Protein AF-M7NJM0-F1 (afdb_monomer_lite)

Foldseek 3Di:
DDDDDDDDDPDPDDDPAFDKDFDWAAPPADAWKFWAFAPDDAQDWDAFQDFGTWMDGPVDIDTDTDRHTATWHDADDGPDTDGGGATGTIGHYNPDDCVVVVVPGPDDPDDDPPDDAFDKDKDQDDDADPQKDFQQFDKDFCVVQVVNCVVCPQVSHDDPRIHTHHRDDDPDPSITMMGGRD

Organism: NCBI:txid1279009

Secondary structure (DSSP, 8-state):
----------PPP---TT--EEEE--TTS-S-EEEEEESS-TT-EE-TT-EEEEEEESS-EEEEE-SS-EEEEEEPPBT--B-TT-EEEEEE-TT---HHHHHT-TT-S-------TT-EEEES-SSPPTTEEESB--EEETTT-HHHHHHHTTTT-B-SSEEEPPBPPPSSTT-EEEEE--

Structure (mmCIF, N/CA/C/O backbone):
data_AF-M7NJM0-F1
#
_entry.id   AF-M7NJM0-F1
#
loop_
_atom_site.group_PDB
_atom_site.id
_atom_site.type_symbol
_atom_site.label_atom_id
_atom_site.label_alt_id
_atom_site.label_comp_id
_atom_site.label_asym_id
_atom_site.label_entity_id
_atom_site.label_seq_id
_atom_site.pdbx_PDB_ins_code
_atom_site.Cartn_x
_atom_site.Cartn_y
_atom_site.Cartn_z
_atom_site.occupancy
_atom_site.B_iso_or_equiv
_atom_site.auth_seq_id
_atom_site.auth_comp_id
_atom_site.auth_asym_id
_atom_site.auth_atom_id
_atom_site.pdbx_PDB_model_num
ATOM 1 N N . MET A 1 1 ? -24.926 35.548 59.792 1.00 39.28 1 MET A N 1
ATOM 2 C CA . MET A 1 1 ? -24.011 34.441 59.447 1.00 39.28 1 MET A CA 1
ATOM 3 C C . MET A 1 1 ? -23.504 34.687 58.038 1.00 39.28 1 MET A C 1
ATOM 5 O O . MET A 1 1 ? -24.286 35.121 57.204 1.00 39.28 1 MET A O 1
ATOM 9 N N . LEU A 1 2 ? -22.198 34.532 57.837 1.00 34.41 2 LEU A N 1
ATOM 10 C CA . LEU A 1 2 ? -21.458 34.860 56.618 1.00 34.41 2 LEU A CA 1
ATOM 11 C C . LEU A 1 2 ? -22.013 34.150 55.376 1.00 34.41 2 LEU A C 1
ATOM 13 O O . LEU A 1 2 ? -22.228 32.941 55.395 1.00 34.41 2 LEU A O 1
ATOM 17 N N . GLY A 1 3 ? -22.204 34.917 54.302 1.00 31.92 3 GLY A N 1
ATOM 18 C CA . GLY A 1 3 ? -22.410 34.389 52.960 1.00 31.92 3 GLY A CA 1
ATOM 19 C C . GLY A 1 3 ? -21.105 33.845 52.381 1.00 31.92 3 GLY A C 1
ATOM 20 O O . GLY A 1 3 ? -20.023 34.367 52.652 1.00 31.92 3 GLY A O 1
ATOM 21 N N . SER A 1 4 ? -21.204 32.796 51.571 1.00 35.8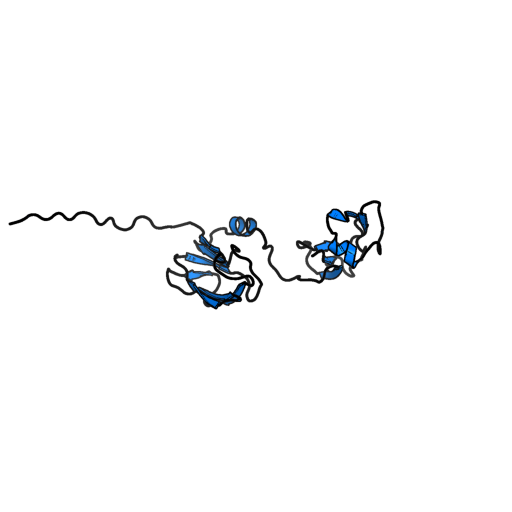1 4 SER A N 1
ATOM 22 C CA . SER A 1 4 ? -20.116 32.340 50.707 1.00 35.81 4 SER A CA 1
ATOM 23 C C . SER A 1 4 ? -20.689 31.788 49.406 1.00 35.81 4 SER A C 1
ATOM 2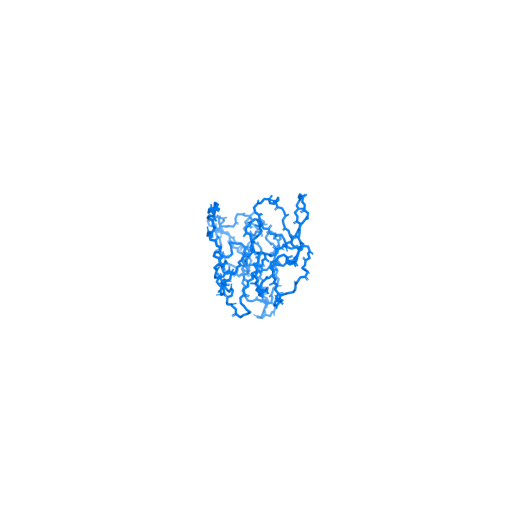5 O O . SER A 1 4 ? -21.404 30.791 49.377 1.00 35.81 4 SER A O 1
ATOM 27 N N . LEU A 1 5 ? -20.383 32.546 48.356 1.00 38.69 5 LEU A N 1
ATOM 28 C CA . LEU A 1 5 ? -20.375 32.236 46.932 1.00 38.69 5 LEU A CA 1
ATOM 29 C C . LEU A 1 5 ? -20.045 30.772 46.607 1.00 38.69 5 LEU A C 1
ATOM 31 O O . LEU A 1 5 ? -18.939 30.335 46.894 1.00 38.69 5 LEU A O 1
ATOM 35 N N . PHE A 1 6 ? -20.937 30.087 45.889 1.00 27.62 6 PHE A N 1
ATOM 36 C CA . PHE A 1 6 ? -20.561 29.063 44.908 1.00 27.62 6 PHE A CA 1
ATOM 37 C C . PHE A 1 6 ? -21.589 29.030 43.763 1.00 27.62 6 PHE A C 1
ATOM 39 O O . PHE A 1 6 ? -22.724 28.585 43.889 1.00 27.62 6 PHE A O 1
ATOM 46 N N . SER A 1 7 ? -21.164 29.531 42.613 1.00 36.12 7 SER A N 1
ATOM 47 C CA . SER A 1 7 ? -21.459 28.993 41.280 1.00 36.12 7 SER A CA 1
ATOM 48 C C . SER A 1 7 ? -20.094 28.921 40.581 1.00 36.12 7 SER A C 1
ATOM 50 O O . SER A 1 7 ? -19.226 29.702 40.979 1.00 36.12 7 SER A O 1
ATOM 52 N N . PRO A 1 8 ? -19.841 28.094 39.548 1.00 38.41 8 PRO A N 1
ATOM 53 C CA . PRO A 1 8 ? -20.740 27.217 38.792 1.00 38.41 8 PRO A CA 1
ATOM 54 C C . PRO A 1 8 ? -20.160 25.797 38.567 1.00 38.41 8 PRO A C 1
ATOM 56 O O . PRO A 1 8 ? -18.981 25.536 38.772 1.00 38.41 8 PRO A O 1
ATOM 59 N N . GLY A 1 9 ? -20.974 24.877 38.056 1.00 28.91 9 GLY A N 1
ATOM 60 C CA . GLY A 1 9 ? -20.499 23.590 37.547 1.00 28.91 9 GLY A CA 1
ATOM 61 C C . GLY A 1 9 ? -21.357 23.158 36.377 1.00 28.91 9 GLY A C 1
ATOM 62 O O . GLY A 1 9 ? -22.240 22.323 36.530 1.00 28.91 9 GLY A O 1
ATOM 63 N N . GLN A 1 10 ? -21.143 23.811 35.232 1.00 32.50 10 GLN A N 1
ATOM 64 C CA . GLN A 1 10 ? -21.672 23.379 33.943 1.00 32.50 10 GLN A CA 1
ATOM 65 C C . GLN A 1 10 ? -21.432 21.878 33.800 1.00 32.50 10 GLN A C 1
ATOM 67 O O . GLN A 1 10 ? -20.291 21.424 33.865 1.00 32.50 10 GLN A O 1
ATOM 72 N N . SER A 1 11 ? -22.511 21.128 33.594 1.00 32.97 11 SER A N 1
ATOM 73 C CA . SER A 1 11 ? -22.437 19.774 33.065 1.00 32.97 11 SER A CA 1
ATOM 74 C C . SER A 1 11 ? -21.496 19.793 31.853 1.00 32.97 11 SER A C 1
ATOM 76 O O . SER A 1 11 ? -21.660 20.678 31.000 1.00 32.97 11 SER A O 1
ATOM 78 N N . PRO A 1 12 ? -20.490 18.904 31.774 1.00 36.25 12 PRO A N 1
ATOM 79 C CA . PRO A 1 12 ? -19.600 18.874 30.627 1.00 36.25 12 PRO A CA 1
ATOM 80 C C . PRO A 1 12 ? -20.428 18.739 29.347 1.00 36.25 12 PRO A C 1
ATOM 82 O O . PRO A 1 12 ? -21.297 17.879 29.201 1.00 36.25 12 PRO A O 1
ATOM 85 N N . LYS A 1 13 ? -20.200 19.721 28.478 1.00 29.22 13 LYS A N 1
ATOM 86 C CA . LYS A 1 13 ? -20.882 19.974 27.218 1.00 29.22 13 LYS A CA 1
ATOM 87 C C . LYS A 1 13 ? -20.597 18.855 26.213 1.00 29.22 13 LYS A C 1
ATOM 89 O O . LYS A 1 13 ? -19.455 18.442 26.081 1.00 29.22 13 LYS A O 1
ATOM 94 N N . LYS A 1 14 ? -21.643 18.521 25.445 1.00 32.69 14 LYS 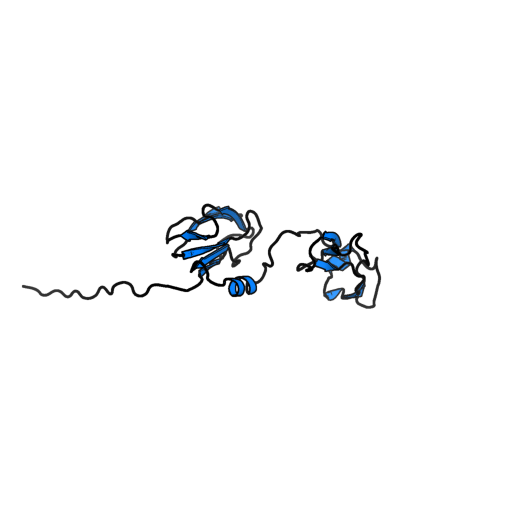A N 1
ATOM 95 C CA . LYS A 1 14 ? -21.656 17.910 24.101 1.00 32.69 14 LYS A CA 1
ATOM 96 C C . LYS A 1 14 ? -20.881 16.596 23.918 1.00 32.69 14 LYS A C 1
ATOM 98 O O . LYS A 1 14 ? -19.683 16.588 23.675 1.00 32.69 14 LYS A O 1
ATOM 103 N N . GLN A 1 15 ? -21.662 15.515 23.880 1.00 36.50 15 GLN A N 1
ATOM 104 C C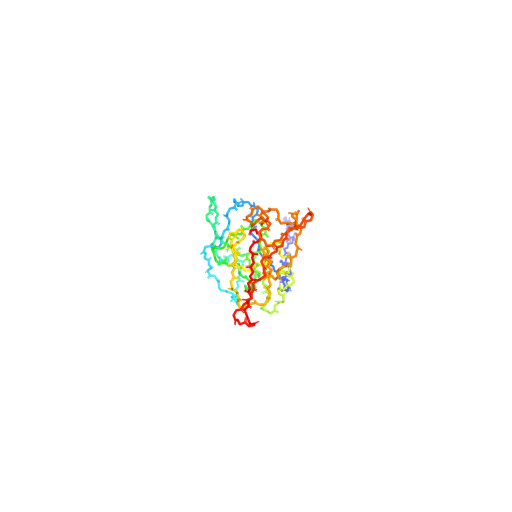A . GLN A 1 15 ? -21.519 14.387 22.951 1.00 36.50 15 GLN A CA 1
ATOM 105 C C . GLN A 1 15 ? -20.733 14.772 21.681 1.00 36.50 15 GLN A C 1
ATOM 107 O O . GLN A 1 15 ? -21.221 15.558 20.865 1.00 36.50 15 GLN A O 1
ATOM 112 N N . SER A 1 16 ? -19.545 14.196 21.492 1.00 38.38 16 SER A N 1
ATOM 113 C CA . SER A 1 16 ? -18.888 14.081 20.184 1.00 38.38 16 SER A CA 1
ATOM 114 C C . SER A 1 16 ? -19.557 12.951 19.391 1.00 38.38 16 SER A C 1
ATOM 116 O O . SER A 1 16 ? -18.959 11.941 19.041 1.00 38.38 16 SER A O 1
ATOM 118 N N . GLU A 1 17 ? -20.860 13.078 19.156 1.00 44.16 17 GLU A N 1
ATOM 119 C CA . GLU A 1 17 ? -21.615 12.113 18.363 1.00 44.16 17 GLU A CA 1
ATOM 120 C C . GLU A 1 17 ? -21.367 12.431 16.881 1.00 44.16 17 GLU A C 1
ATOM 122 O O . GLU A 1 17 ? -21.899 13.404 16.348 1.00 44.16 17 GLU A O 1
ATOM 127 N N . GLY A 1 18 ? -20.502 11.649 16.226 1.00 57.22 18 GLY A N 1
ATOM 128 C CA . GLY A 1 18 ? -20.413 11.616 14.759 1.00 57.22 18 GLY A CA 1
ATOM 129 C C . GLY A 1 18 ? -19.075 11.980 14.116 1.00 57.22 18 GLY A C 1
ATOM 130 O O . GLY A 1 18 ? -19.025 12.056 12.892 1.00 57.22 18 GLY A O 1
ATOM 131 N N . VAL A 1 19 ? -18.001 12.201 14.876 1.00 80.19 19 VAL A N 1
ATOM 132 C CA . VAL A 1 19 ? -16.686 12.519 14.291 1.00 80.19 19 VAL A CA 1
ATOM 133 C C . VAL A 1 19 ? -15.838 11.252 14.201 1.00 80.19 19 VAL A C 1
ATOM 135 O O . VAL A 1 19 ? -15.787 10.467 15.144 1.00 80.19 19 VAL A O 1
ATOM 138 N N . LEU A 1 20 ? -15.207 11.037 13.046 1.00 88.69 20 LEU A N 1
ATOM 139 C CA . LEU A 1 20 ? -14.158 10.035 12.893 1.00 88.69 20 LEU A CA 1
ATOM 140 C C . LEU A 1 20 ? -12.893 10.530 13.586 1.00 88.69 20 LEU A C 1
ATOM 142 O O . LEU A 1 20 ? -12.409 11.622 13.291 1.00 88.69 20 LEU A O 1
ATOM 146 N N . GLU A 1 21 ? -12.343 9.708 14.463 1.00 90.75 21 GLU A N 1
ATOM 147 C CA . GLU A 1 21 ? -11.159 10.030 15.240 1.00 90.75 21 GLU A CA 1
ATOM 148 C C . GLU A 1 21 ? -9.986 9.143 14.805 1.00 90.75 21 GLU A C 1
ATOM 150 O O . GLU A 1 21 ? -9.912 7.970 15.192 1.00 90.75 21 GLU A O 1
ATOM 155 N N . PRO A 1 22 ? -9.079 9.670 13.960 1.00 91.44 22 PRO A N 1
ATOM 156 C CA . PRO A 1 22 ? -7.865 8.967 13.588 1.00 91.44 22 PRO A CA 1
ATOM 157 C C . PRO A 1 22 ? -6.863 9.007 14.743 1.00 91.44 22 PRO A C 1
ATOM 159 O O . PRO A 1 22 ? -6.477 10.069 15.230 1.00 91.44 22 PRO A O 1
ATOM 162 N N . ILE A 1 23 ? -6.397 7.833 15.142 1.00 92.19 23 ILE A N 1
ATOM 163 C CA . ILE A 1 23 ? -5.283 7.650 16.064 1.00 92.19 23 ILE A CA 1
ATOM 164 C C . ILE A 1 23 ? -4.035 7.421 15.219 1.00 92.19 23 ILE A C 1
ATOM 166 O O . ILE A 1 23 ? -4.004 6.516 14.383 1.00 92.19 23 ILE A O 1
ATOM 170 N N . ARG A 1 24 ? -3.007 8.240 15.436 1.00 89.31 24 ARG A N 1
ATOM 171 C CA . ARG A 1 24 ? -1.754 8.218 14.674 1.00 89.31 24 ARG A CA 1
ATOM 172 C C . ARG A 1 24 ? -0.581 7.774 15.537 1.00 89.31 24 ARG A C 1
ATOM 174 O O . ARG A 1 24 ? -0.597 7.968 16.752 1.00 89.31 24 ARG A O 1
ATOM 181 N N . MET A 1 25 ? 0.442 7.216 14.895 1.00 87.62 25 MET A N 1
ATOM 182 C CA . MET A 1 25 ? 1.723 6.909 15.525 1.00 87.62 25 MET A CA 1
ATOM 183 C C . MET A 1 25 ? 2.310 8.176 16.157 1.00 87.62 25 MET A C 1
ATOM 185 O O . MET A 1 25 ? 2.475 9.175 15.451 1.00 87.62 25 MET A O 1
ATOM 189 N N . PRO A 1 26 ? 2.626 8.184 17.462 1.00 80.75 26 PRO A N 1
ATOM 190 C CA . PRO A 1 26 ? 3.043 9.428 18.097 1.00 80.75 26 PRO A CA 1
ATOM 191 C C . PRO A 1 26 ? 4.468 9.842 17.705 1.00 80.75 26 PRO A C 1
ATOM 193 O O . PRO A 1 26 ? 5.345 9.017 17.456 1.00 80.75 26 PRO A O 1
ATOM 196 N N . GLU A 1 27 ? 4.726 11.149 17.690 1.00 74.00 27 GLU A N 1
ATOM 197 C CA . GLU A 1 27 ? 6.007 11.705 17.225 1.00 74.00 27 GLU A CA 1
ATOM 198 C C . GLU A 1 27 ? 7.190 11.406 18.160 1.00 74.00 27 GLU A C 1
ATOM 200 O O . GLU A 1 27 ? 8.351 11.443 17.741 1.00 74.00 27 GLU A O 1
ATOM 205 N N . ALA A 1 28 ? 6.907 11.105 19.429 1.00 67.75 28 ALA A N 1
ATOM 206 C CA . ALA A 1 28 ? 7.910 10.919 20.476 1.00 67.75 28 ALA A CA 1
ATOM 207 C C . ALA A 1 28 ? 8.648 9.567 20.418 1.00 67.75 28 ALA A C 1
ATOM 209 O O . ALA A 1 28 ? 9.618 9.382 21.149 1.00 67.75 28 ALA A O 1
ATOM 210 N N . PHE A 1 29 ? 8.218 8.635 19.565 1.00 67.06 29 PHE A N 1
ATOM 211 C CA . PHE A 1 29 ? 8.835 7.311 19.452 1.00 67.06 29 PHE A CA 1
ATOM 212 C C . PHE A 1 29 ? 10.055 7.320 18.516 1.00 67.06 29 PHE A C 1
ATOM 214 O O . PHE A 1 29 ? 10.288 8.309 17.820 1.00 67.06 29 PHE A O 1
ATOM 221 N N . GLY A 1 30 ? 10.908 6.292 18.539 1.00 68.50 30 GLY A N 1
ATOM 222 C CA . GLY A 1 30 ? 12.103 6.263 17.685 1.00 68.50 30 GLY A CA 1
ATOM 223 C C . GLY A 1 30 ? 11.806 5.866 16.236 1.00 68.50 30 GLY A C 1
ATOM 224 O O . GLY A 1 30 ? 10.740 6.186 15.710 1.00 68.50 30 GLY A O 1
ATOM 225 N N . LYS A 1 31 ? 12.785 5.285 15.532 1.00 68.44 31 LYS A N 1
ATOM 226 C CA . LYS A 1 31 ? 12.734 5.184 14.053 1.00 68.44 31 LYS A CA 1
ATOM 227 C C . LYS A 1 31 ? 11.950 3.992 13.513 1.00 68.44 31 LYS A C 1
ATOM 229 O O . LYS A 1 31 ? 11.448 4.065 12.399 1.00 68.44 31 LYS A O 1
ATOM 234 N N . HIS A 1 32 ? 11.879 2.902 14.263 1.00 75.81 32 HIS A N 1
ATOM 235 C CA . HIS A 1 32 ? 11.221 1.673 13.830 1.00 75.81 32 HIS A CA 1
ATOM 236 C C . HIS A 1 32 ? 9.990 1.460 14.695 1.00 75.81 32 HIS A C 1
ATOM 238 O O . HIS A 1 32 ? 10.151 1.171 15.875 1.00 75.81 32 HIS A O 1
ATOM 244 N N . LEU A 1 33 ? 8.792 1.635 14.136 1.00 84.25 33 LEU A N 1
ATOM 245 C CA . LEU A 1 33 ? 7.530 1.443 14.853 1.00 84.25 33 LEU A CA 1
ATOM 246 C C . LEU A 1 33 ? 6.759 0.291 14.231 1.00 84.25 33 LEU A C 1
ATOM 248 O O . LEU A 1 33 ? 6.692 0.189 13.010 1.00 84.25 33 LEU A O 1
ATOM 252 N N . GLN A 1 34 ? 6.153 -0.557 15.052 1.00 88.19 34 GLN A N 1
ATOM 253 C CA . GLN A 1 34 ? 5.288 -1.628 14.566 1.00 88.19 34 GLN A CA 1
ATOM 254 C C . GLN A 1 34 ? 4.225 -1.999 15.592 1.00 88.19 34 GLN A C 1
ATOM 256 O O . GLN A 1 34 ? 4.448 -1.918 16.799 1.00 88.19 34 GLN A O 1
ATOM 261 N N . VAL A 1 35 ? 3.069 -2.454 15.114 1.00 90.69 35 VAL A N 1
ATOM 262 C CA . VAL A 1 35 ? 2.050 -3.036 15.993 1.00 90.69 35 VAL A CA 1
ATOM 263 C C . VAL A 1 35 ? 2.440 -4.478 16.302 1.00 90.69 35 VAL A C 1
ATOM 265 O O . VAL A 1 35 ? 2.557 -5.290 15.386 1.00 90.69 35 VAL A O 1
ATOM 268 N N . VAL A 1 36 ? 2.607 -4.813 17.578 1.00 92.31 36 VAL A N 1
ATOM 269 C CA . VAL A 1 36 ? 2.973 -6.166 18.026 1.00 92.31 36 VAL A CA 1
ATOM 270 C C . VAL A 1 36 ? 1.743 -7.039 18.200 1.00 92.31 36 VAL A C 1
ATOM 272 O O . VAL A 1 36 ? 1.766 -8.220 17.858 1.00 92.31 36 VAL A O 1
ATOM 275 N N . GLN A 1 37 ? 0.663 -6.459 18.728 1.00 92.62 37 GLN A N 1
ATOM 276 C CA . GLN A 1 37 ? -0.568 -7.183 19.019 1.00 92.62 37 GLN A CA 1
ATOM 277 C C . GLN A 1 37 ? -1.776 -6.253 19.061 1.00 92.62 37 GLN A C 1
ATOM 279 O O . GLN A 1 37 ? -1.696 -5.151 19.586 1.00 92.62 37 GLN A O 1
ATOM 284 N N . TRP A 1 38 ? -2.925 -6.730 18.583 1.00 95.31 38 TRP A N 1
ATOM 285 C CA . TRP A 1 38 ? -4.221 -6.099 18.828 1.00 95.31 38 TRP A CA 1
ATOM 286 C C . TRP A 1 38 ? -4.969 -6.846 19.937 1.00 95.31 38 TRP A C 1
ATOM 288 O O . TRP A 1 38 ? -5.169 -8.056 19.851 1.00 95.31 38 TRP A O 1
ATOM 298 N N . TYR A 1 39 ? -5.420 -6.121 20.960 1.00 95.62 39 TYR A N 1
ATOM 299 C CA . TYR A 1 39 ? -6.266 -6.633 22.045 1.00 95.62 39 TYR A CA 1
ATOM 300 C C . TYR A 1 39 ? -7.765 -6.467 21.750 1.00 95.62 39 TYR A C 1
ATOM 302 O O . TYR A 1 39 ? -8.605 -7.153 22.337 1.00 95.62 39 TYR A O 1
ATOM 310 N N . LYS A 1 40 ? -8.114 -5.563 20.828 1.00 92.88 40 LYS A N 1
ATOM 311 C CA . LYS A 1 40 ? -9.474 -5.354 20.311 1.00 92.88 40 LYS A CA 1
ATOM 312 C C . LYS A 1 40 ? -9.525 -5.708 18.828 1.00 92.88 40 LYS A C 1
ATOM 314 O O . LYS A 1 40 ? -8.554 -5.500 18.114 1.00 92.88 40 LYS A O 1
ATOM 319 N N . ALA A 1 41 ? -10.655 -6.228 18.359 1.00 89.69 41 ALA A N 1
ATOM 320 C CA . ALA A 1 41 ? -10.874 -6.531 16.944 1.00 89.69 41 ALA A CA 1
ATOM 321 C C . ALA A 1 41 ? -11.581 -5.373 16.221 1.00 89.69 41 ALA A C 1
ATOM 323 O O . ALA A 1 41 ? -12.317 -4.606 16.848 1.00 89.69 41 ALA A O 1
ATOM 324 N N . ALA A 1 42 ? -11.414 -5.277 14.900 1.00 88.06 42 ALA A N 1
ATOM 325 C CA . ALA A 1 42 ? -12.190 -4.368 14.062 1.00 88.06 42 ALA A CA 1
ATOM 326 C C . ALA A 1 42 ? -13.704 -4.576 14.267 1.00 88.06 42 ALA A C 1
ATOM 328 O O . ALA A 1 42 ? -14.197 -5.699 14.381 1.00 88.06 42 ALA A O 1
ATOM 329 N N . GLY A 1 43 ? -14.442 -3.473 14.346 1.00 88.75 43 GLY A N 1
ATOM 330 C CA . GLY A 1 43 ? -15.866 -3.434 14.667 1.00 88.75 43 GLY A CA 1
ATOM 331 C C . GLY A 1 43 ? -16.194 -3.555 16.160 1.00 88.75 43 GLY A C 1
ATOM 332 O O . GLY A 1 43 ? -17.374 -3.538 16.511 1.00 88.75 43 GLY A O 1
ATOM 333 N N . ALA A 1 44 ? -15.207 -3.663 17.055 1.00 93.69 44 ALA A N 1
ATOM 334 C CA . ALA A 1 44 ? -15.454 -3.638 18.496 1.00 93.69 44 ALA A CA 1
ATOM 335 C C . ALA A 1 44 ? -15.823 -2.227 18.976 1.00 93.69 44 ALA A C 1
ATOM 337 O O . ALA A 1 44 ? -15.221 -1.244 18.549 1.00 93.69 44 ALA A O 1
ATOM 338 N N . TRP A 1 45 ? -16.777 -2.136 19.905 1.00 94.06 45 TRP A N 1
ATOM 339 C CA . TRP A 1 45 ? -17.024 -0.903 20.651 1.00 94.06 45 TRP A CA 1
ATOM 340 C C . TRP A 1 45 ? -15.955 -0.721 21.731 1.00 94.06 45 TRP A C 1
ATOM 342 O O . TRP A 1 45 ? -15.658 -1.660 22.474 1.00 94.06 45 TRP A O 1
ATOM 352 N N . VAL A 1 46 ? -15.407 0.485 21.828 1.00 95.62 46 VAL A N 1
ATOM 353 C CA . VAL A 1 46 ? -14.368 0.877 22.784 1.00 95.62 46 VAL A CA 1
ATOM 354 C C . VAL A 1 46 ? -14.768 2.159 23.507 1.00 95.62 46 VAL A C 1
ATOM 356 O O . VAL A 1 46 ? -15.626 2.913 23.040 1.00 95.62 46 VAL A O 1
ATOM 359 N N . LYS A 1 47 ? -14.167 2.394 24.672 1.00 94.81 47 LYS A N 1
ATOM 360 C CA . LYS A 1 47 ? -14.389 3.581 25.510 1.00 94.81 47 LYS A CA 1
ATOM 361 C C . LYS A 1 47 ? -13.055 4.130 26.040 1.00 94.81 47 LYS A C 1
ATOM 363 O O . LYS A 1 47 ? -12.085 3.377 26.064 1.00 94.81 47 LYS A O 1
ATOM 368 N N . PRO A 1 48 ? -13.004 5.388 26.518 1.00 95.50 48 PRO A N 1
ATOM 369 C CA . PRO A 1 48 ? -11.788 5.980 27.059 1.00 95.50 48 PRO A CA 1
ATOM 370 C C . PRO A 1 48 ? -11.148 5.098 28.141 1.00 95.50 48 PRO A C 1
ATOM 372 O O . PRO A 1 48 ? -11.842 4.646 29.056 1.00 95.50 48 PRO A O 1
ATOM 375 N N . GLY A 1 49 ? -9.841 4.870 28.022 1.00 93.56 49 GLY A N 1
ATOM 376 C CA . GLY A 1 49 ? -9.049 3.992 28.888 1.00 93.56 49 GLY A CA 1
ATOM 377 C C . GLY A 1 49 ? -9.034 2.517 28.472 1.00 93.56 49 GLY A C 1
ATOM 378 O O . GLY A 1 49 ? -8.361 1.719 29.118 1.00 93.56 49 GLY A O 1
ATOM 379 N N . ASP A 1 50 ? -9.755 2.117 27.418 1.00 96.62 50 ASP A N 1
ATOM 380 C CA . ASP A 1 50 ? -9.583 0.778 26.851 1.00 96.62 50 ASP A CA 1
ATOM 381 C C . ASP A 1 50 ? -8.234 0.688 26.117 1.00 96.62 50 ASP A C 1
ATOM 383 O O . ASP A 1 50 ? -7.934 1.499 25.236 1.00 96.62 50 ASP A O 1
ATOM 387 N N . VAL A 1 51 ? -7.465 -0.361 26.416 1.00 96.44 51 VAL A N 1
ATOM 388 C CA . VAL A 1 51 ? -6.267 -0.729 25.652 1.00 96.44 51 VAL A CA 1
ATOM 389 C C . VAL A 1 51 ? -6.687 -1.430 24.356 1.00 96.44 51 VAL A C 1
ATOM 391 O O . VAL A 1 51 ? -7.441 -2.410 24.366 1.00 96.44 51 VAL A O 1
ATOM 394 N N . LEU A 1 52 ? -6.211 -0.914 23.226 1.00 96.19 52 LEU A N 1
ATOM 395 C CA . LEU A 1 52 ? -6.515 -1.389 21.879 1.00 96.19 52 LEU A CA 1
ATOM 396 C C . LEU A 1 52 ? -5.466 -2.367 21.353 1.00 96.19 52 LEU A C 1
ATOM 398 O O . LEU A 1 52 ? -5.823 -3.377 20.745 1.00 96.19 52 LEU A O 1
ATOM 402 N N . ALA A 1 53 ? -4.190 -2.039 21.552 1.00 95.06 53 ALA A N 1
ATOM 403 C CA . ALA A 1 53 ? -3.047 -2.721 20.959 1.00 95.06 53 ALA A CA 1
ATOM 404 C C . ALA A 1 53 ? -1.779 -2.522 21.787 1.00 95.06 53 ALA A C 1
ATOM 406 O O . ALA A 1 53 ? -1.718 -1.645 22.642 1.00 95.06 53 ALA A O 1
ATOM 407 N N . GLU A 1 54 ? -0.763 -3.305 21.471 1.00 94.25 54 GLU A N 1
ATOM 408 C CA . GLU A 1 54 ? 0.613 -3.100 21.891 1.00 94.25 54 GLU A CA 1
ATOM 409 C C . GLU A 1 54 ? 1.444 -2.678 20.684 1.00 94.25 54 GLU A C 1
ATOM 411 O O . GLU A 1 54 ? 1.359 -3.282 19.608 1.00 94.25 54 GLU A O 1
ATOM 416 N N . VAL A 1 55 ? 2.234 -1.628 20.866 1.00 91.69 55 VAL A N 1
ATOM 417 C CA . VAL A 1 55 ? 3.107 -1.065 19.843 1.00 91.69 55 VAL A CA 1
ATOM 418 C C . VAL A 1 55 ? 4.535 -1.101 20.361 1.00 91.69 55 VAL A C 1
ATOM 420 O O . VAL A 1 55 ? 4.809 -0.757 21.510 1.00 91.69 55 VAL A O 1
ATOM 423 N N . GLU A 1 56 ? 5.450 -1.520 19.501 1.00 89.44 56 GLU A N 1
ATOM 424 C CA . GLU A 1 56 ? 6.874 -1.585 19.795 1.00 89.44 56 GLU A CA 1
ATOM 425 C C . GLU A 1 56 ? 7.623 -0.517 19.010 1.00 89.44 56 GLU A C 1
ATOM 427 O O . GLU A 1 56 ? 7.320 -0.228 17.847 1.00 89.44 56 GLU A O 1
ATOM 432 N N . SER A 1 57 ? 8.621 0.047 19.683 1.00 87.19 57 SER A N 1
ATOM 433 C CA . SER A 1 57 ? 9.658 0.880 19.099 1.00 87.19 57 SER A CA 1
ATOM 434 C C . SER A 1 57 ? 11.046 0.363 19.478 1.00 87.19 57 SER A C 1
ATOM 436 O O . SER A 1 57 ? 11.199 -0.478 20.359 1.00 87.19 57 SER A O 1
ATOM 438 N N . ASP A 1 58 ? 12.074 0.934 18.860 1.00 82.50 58 ASP A N 1
ATOM 439 C CA . ASP A 1 58 ? 13.485 0.771 19.232 1.00 82.50 58 ASP A CA 1
ATOM 440 C C . ASP A 1 58 ? 13.810 1.148 20.692 1.00 82.50 58 ASP A C 1
ATOM 442 O O . ASP A 1 58 ? 14.803 0.667 21.240 1.00 82.50 58 ASP A O 1
ATOM 446 N N . ILE A 1 59 ? 13.006 2.012 21.320 1.00 81.25 59 ILE A N 1
ATOM 447 C CA . ILE A 1 59 ? 13.247 2.509 22.682 1.00 81.25 59 ILE A CA 1
ATOM 448 C C . ILE A 1 59 ? 12.372 1.785 23.715 1.00 81.25 59 ILE A C 1
ATOM 450 O O . ILE A 1 59 ? 12.839 1.509 24.821 1.00 81.25 59 ILE A O 1
ATOM 454 N N . ALA A 1 60 ? 11.107 1.507 23.390 1.00 84.19 60 ALA A N 1
ATOM 455 C CA . ALA A 1 60 ? 10.140 0.937 24.329 1.00 84.19 60 ALA A CA 1
ATOM 456 C C . ALA A 1 60 ? 8.944 0.263 23.638 1.00 84.19 60 ALA A C 1
ATOM 458 O O . ALA A 1 60 ? 8.559 0.645 22.529 1.00 84.19 60 ALA A O 1
ATOM 459 N N . CYS A 1 61 ? 8.304 -0.659 24.363 1.00 86.81 61 CYS A N 1
ATOM 460 C CA . CYS A 1 61 ? 6.953 -1.145 24.084 1.00 86.81 61 CYS A CA 1
ATOM 461 C C . CYS A 1 61 ? 5.932 -0.326 24.875 1.00 86.81 61 CYS A C 1
ATOM 463 O O . CYS A 1 61 ? 6.188 0.058 26.020 1.00 86.81 61 CYS A O 1
ATOM 465 N N . PHE A 1 62 ? 4.779 -0.060 24.276 1.00 89.38 62 PHE A N 1
ATOM 466 C CA . PHE A 1 62 ? 3.718 0.709 24.904 1.00 89.38 62 PHE A CA 1
ATOM 467 C C . PHE A 1 62 ? 2.338 0.190 24.521 1.00 89.38 62 PHE A C 1
ATOM 469 O O . PHE A 1 62 ? 2.113 -0.346 23.435 1.00 89.38 62 PHE A O 1
ATOM 476 N N . GLU A 1 63 ? 1.400 0.393 25.435 1.00 93.00 63 GLU A N 1
ATOM 477 C CA . GLU A 1 63 ? -0.002 0.064 25.245 1.00 93.00 63 GLU A CA 1
ATOM 478 C C . GLU A 1 63 ? -0.719 1.250 24.596 1.00 93.00 63 GLU A C 1
ATOM 480 O O . GLU A 1 63 ? -0.666 2.386 25.072 1.00 93.00 63 GLU A O 1
ATOM 485 N N . LEU A 1 64 ? -1.381 0.992 23.471 1.00 92.12 64 LEU A N 1
ATOM 486 C CA . LEU A 1 64 ? -2.221 1.969 22.805 1.00 92.12 64 LEU A CA 1
ATOM 487 C C . LEU A 1 64 ? -3.568 2.048 23.519 1.00 92.12 64 LEU A C 1
ATOM 489 O O . LEU A 1 64 ? -4.429 1.193 23.312 1.00 92.12 64 LEU A O 1
ATOM 493 N N . GLU A 1 65 ? -3.777 3.105 24.290 1.00 93.25 65 GLU A N 1
ATOM 494 C CA . GLU A 1 65 ? -5.072 3.418 24.891 1.00 93.25 65 GLU A CA 1
ATOM 495 C C . GLU A 1 65 ? -5.878 4.385 24.018 1.00 93.25 65 GLU A C 1
ATOM 497 O O . GLU A 1 65 ? -5.341 5.330 23.436 1.00 93.25 65 GLU A O 1
ATOM 502 N N . THR A 1 66 ? -7.193 4.178 23.945 1.00 92.69 66 THR A N 1
ATOM 503 C CA . THR A 1 66 ? -8.099 5.180 23.368 1.00 92.69 66 THR A CA 1
ATOM 504 C C . THR A 1 66 ? -8.552 6.182 24.424 1.00 92.69 66 THR A C 1
ATOM 506 O O . THR A 1 66 ? -8.830 5.822 25.566 1.00 92.69 66 THR A O 1
ATOM 509 N N . VAL A 1 67 ? -8.714 7.443 24.028 1.00 91.75 67 VAL A N 1
ATOM 510 C CA . VAL A 1 67 ? -9.346 8.495 24.846 1.00 91.75 67 VAL A CA 1
ATOM 511 C C . VAL A 1 67 ? -10.798 8.761 24.450 1.00 91.75 67 VAL A C 1
ATOM 513 O O . VAL A 1 67 ? -11.445 9.639 25.021 1.00 91.75 67 VAL A O 1
ATOM 516 N N . SER A 1 68 ? -11.322 7.977 23.509 1.00 88.81 68 SER A N 1
ATOM 517 C CA . SER A 1 68 ? -12.588 8.237 22.832 1.00 88.81 68 SER A CA 1
ATOM 518 C C . SER A 1 68 ? -13.478 7.008 22.799 1.00 88.81 68 SER A C 1
ATOM 520 O O . SER A 1 68 ? -13.011 5.867 22.859 1.00 88.81 68 SER A O 1
ATOM 522 N N . SER A 1 69 ? -14.787 7.252 22.735 1.00 92.44 69 SER A N 1
ATOM 523 C CA . SER A 1 69 ? -15.791 6.195 22.601 1.00 92.44 69 SER A CA 1
ATOM 524 C C . SER A 1 69 ? -16.198 6.026 21.145 1.00 92.44 69 SER A C 1
ATOM 526 O O . SER A 1 69 ? -16.435 7.015 20.457 1.00 92.44 69 SER A O 1
ATOM 528 N N . GLY A 1 70 ? -16.350 4.785 20.695 1.00 94.62 70 GLY A N 1
ATOM 529 C CA . GLY A 1 70 ? -16.819 4.490 19.345 1.00 94.62 70 GLY A CA 1
ATOM 530 C C . GLY A 1 70 ? -16.551 3.051 18.934 1.00 94.62 70 GLY A C 1
ATOM 531 O O . GLY A 1 70 ? -16.119 2.228 19.735 1.00 94.62 70 GLY A O 1
ATOM 532 N N . TYR A 1 71 ? -16.806 2.747 17.669 1.00 95.06 71 TYR A N 1
ATOM 533 C CA . TYR A 1 71 ? -16.407 1.498 17.037 1.00 95.06 71 TYR A CA 1
ATOM 534 C C . TYR A 1 71 ? -14.998 1.631 16.466 1.00 95.06 71 TYR A C 1
ATOM 536 O O . TYR A 1 71 ? -14.669 2.653 15.872 1.00 95.06 71 TYR A O 1
ATOM 544 N N . LEU A 1 72 ? -14.179 0.594 16.623 1.00 94.12 72 LEU A N 1
ATOM 545 C CA . LEU A 1 72 ? -12.867 0.493 15.993 1.00 94.12 72 LEU A CA 1
ATOM 546 C C . LEU A 1 72 ? -13.041 0.165 14.504 1.00 94.12 72 LEU A C 1
ATOM 548 O O . LEU A 1 72 ? -13.300 -0.980 14.148 1.00 94.12 72 LEU A O 1
ATOM 552 N N . LEU A 1 73 ? -12.946 1.168 13.637 1.00 92.50 73 LEU A N 1
ATOM 553 C CA . LEU A 1 73 ? -13.249 1.058 12.204 1.00 92.50 73 LEU A CA 1
ATOM 554 C C . LEU A 1 73 ? -12.036 0.657 11.358 1.00 92.50 73 LEU A C 1
ATOM 556 O O . LEU A 1 73 ? -12.197 0.088 10.283 1.00 92.50 73 LEU A O 1
ATOM 560 N N . TYR A 1 74 ? -10.827 0.945 11.838 1.00 91.19 74 TYR A N 1
ATOM 561 C CA . TYR A 1 74 ? -9.576 0.614 11.160 1.00 91.19 74 TYR A CA 1
ATOM 562 C C . TYR A 1 74 ? -8.512 0.175 12.161 1.00 91.19 74 TYR A C 1
ATOM 564 O O . TYR A 1 74 ? -8.471 0.676 13.286 1.00 91.19 74 TYR A O 1
ATOM 572 N N . GLN A 1 75 ? -7.648 -0.735 11.716 1.00 91.69 75 GLN A N 1
ATOM 573 C CA . GLN A 1 75 ? -6.497 -1.248 12.443 1.00 91.69 75 GLN A CA 1
ATOM 574 C C . GLN A 1 75 ? -5.312 -1.333 11.486 1.00 91.69 75 GLN A C 1
ATOM 576 O O . GLN A 1 75 ? -5.422 -1.938 10.417 1.00 91.69 75 GLN A O 1
ATOM 581 N N . ALA A 1 76 ? -4.180 -0.756 11.873 1.00 88.19 76 ALA A N 1
ATOM 582 C CA . ALA A 1 76 ? -2.943 -0.930 11.137 1.00 88.19 76 ALA A CA 1
ATOM 583 C C . ALA A 1 76 ? -2.488 -2.405 11.141 1.00 88.19 76 ALA A C 1
ATOM 585 O O . ALA A 1 76 ? -2.741 -3.136 12.110 1.00 88.19 76 ALA A O 1
ATOM 586 N N . PRO A 1 77 ? -1.810 -2.860 10.073 1.00 82.62 77 PRO A N 1
ATOM 587 C CA . PRO A 1 77 ? -1.350 -4.238 9.983 1.00 82.62 77 PRO A CA 1
ATOM 588 C C . PRO A 1 77 ? -0.343 -4.608 11.077 1.00 82.62 77 PRO A C 1
ATOM 590 O O . PRO A 1 77 ? 0.522 -3.820 11.454 1.00 82.62 77 PRO A O 1
ATOM 593 N N . LEU A 1 78 ? -0.430 -5.855 11.537 1.00 84.69 78 LEU A N 1
ATOM 594 C CA . LEU A 1 78 ? 0.480 -6.419 12.530 1.00 84.69 78 LEU A CA 1
ATOM 595 C C . LEU A 1 78 ? 1.907 -6.558 11.973 1.00 84.69 78 LEU A C 1
ATOM 597 O O . LEU A 1 78 ? 2.082 -7.041 10.854 1.00 84.69 78 LEU A O 1
ATOM 601 N N . GLY A 1 79 ? 2.912 -6.184 12.768 1.00 81.50 79 GLY A N 1
ATOM 602 C CA . GLY A 1 79 ? 4.337 -6.392 12.486 1.00 81.50 79 GLY A CA 1
ATOM 603 C C . GLY A 1 79 ? 4.885 -5.615 11.288 1.00 81.50 79 GLY A C 1
ATOM 604 O O . GLY A 1 79 ? 5.979 -5.912 10.815 1.00 81.50 79 GLY A O 1
ATOM 605 N N . GLN A 1 80 ? 4.125 -4.661 10.744 1.00 79.81 80 GLN A N 1
ATOM 606 C CA . GLN A 1 80 ? 4.608 -3.828 9.649 1.00 79.81 80 GLN A CA 1
ATOM 607 C C . GLN A 1 80 ? 5.338 -2.595 10.164 1.00 79.81 80 GLN A C 1
ATOM 609 O O . GLN A 1 80 ? 4.865 -1.983 11.123 1.00 79.81 80 GLN A O 1
ATOM 614 N N . PRO A 1 81 ? 6.433 -2.188 9.493 1.00 80.50 81 PRO A N 1
ATOM 615 C CA . PRO A 1 81 ? 7.085 -0.931 9.799 1.00 80.50 81 PRO A CA 1
ATOM 616 C C . PRO A 1 81 ? 6.121 0.228 9.529 1.00 80.50 81 PRO A C 1
ATOM 618 O O . PRO A 1 81 ? 5.458 0.308 8.492 1.00 80.50 81 PRO A O 1
ATOM 621 N N . MET A 1 82 ? 6.030 1.118 10.501 1.00 82.50 82 MET A N 1
ATOM 622 C CA . MET A 1 82 ? 5.251 2.341 10.480 1.00 82.50 82 MET A CA 1
ATOM 623 C C . MET A 1 82 ? 6.176 3.518 10.787 1.00 82.50 82 MET A C 1
ATOM 625 O O . MET A 1 82 ? 7.114 3.397 11.576 1.00 82.50 82 MET A O 1
ATOM 629 N N . GLU A 1 83 ? 5.889 4.656 10.175 1.00 82.38 83 GLU A N 1
ATOM 630 C CA . GLU A 1 83 ? 6.515 5.932 10.465 1.00 82.38 83 GLU A CA 1
ATOM 631 C C . GLU A 1 83 ? 5.690 6.742 11.472 1.00 82.38 83 GLU A C 1
ATOM 633 O O . GLU A 1 83 ? 4.549 6.425 11.828 1.00 82.38 83 GLU A O 1
ATOM 638 N N . LYS A 1 84 ? 6.296 7.821 11.964 1.00 83.94 84 LYS A N 1
ATOM 639 C CA . LYS A 1 84 ? 5.636 8.777 12.855 1.00 83.94 84 LYS A CA 1
ATOM 640 C C . LYS A 1 84 ? 4.505 9.476 12.115 1.00 83.94 84 LYS A C 1
ATOM 642 O O . LYS A 1 84 ? 4.665 9.891 10.976 1.00 83.94 84 LYS A O 1
ATOM 647 N N . GLY A 1 85 ? 3.379 9.667 12.7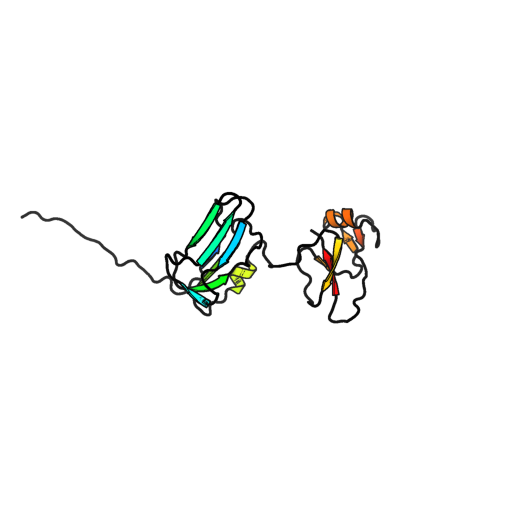91 1.00 84.50 85 GLY A N 1
ATOM 648 C CA . GLY A 1 85 ? 2.202 10.300 12.202 1.00 84.50 85 GLY A CA 1
ATOM 649 C C . GLY A 1 85 ? 1.348 9.362 11.349 1.00 84.50 85 GLY A C 1
ATOM 650 O O . GLY A 1 85 ? 0.221 9.728 11.015 1.00 84.50 85 GLY A O 1
ATOM 651 N N . ASP A 1 86 ? 1.801 8.142 11.061 1.00 85.88 86 ASP A N 1
ATOM 652 C CA . ASP A 1 86 ? 0.995 7.195 10.303 1.00 85.88 86 ASP A CA 1
ATOM 653 C C . ASP A 1 86 ? -0.269 6.771 11.052 1.00 85.88 86 ASP A C 1
ATOM 655 O O . ASP A 1 86 ? -0.261 6.571 12.269 1.00 85.88 86 ASP A O 1
ATOM 659 N N . LEU A 1 87 ? -1.360 6.562 10.315 1.00 88.25 87 LEU A N 1
ATOM 660 C CA . LEU A 1 87 ? -2.608 6.074 10.886 1.00 88.25 87 LEU A CA 1
ATOM 661 C C . LEU A 1 87 ? -2.487 4.656 11.455 1.00 88.25 87 LEU A C 1
ATOM 663 O O . LEU A 1 87 ? -2.167 3.692 10.757 1.00 88.25 87 LEU A O 1
ATOM 667 N N . LEU A 1 88 ? -2.826 4.547 12.736 1.00 90.00 88 LEU A N 1
ATOM 668 C CA . LEU A 1 88 ? -2.766 3.339 13.551 1.00 90.00 88 LEU A CA 1
ATOM 669 C C . LEU A 1 88 ? -4.149 2.711 13.736 1.00 90.00 88 LEU A C 1
ATOM 671 O O . LEU A 1 88 ? -4.319 1.504 13.582 1.00 90.00 88 LEU A O 1
ATOM 675 N N . ALA A 1 89 ? -5.141 3.539 14.058 1.00 92.81 89 ALA A N 1
ATOM 676 C CA . ALA A 1 89 ? -6.527 3.131 14.241 1.00 92.81 89 ALA A CA 1
ATOM 677 C C . ALA A 1 89 ? -7.476 4.267 13.856 1.00 92.81 89 ALA A C 1
ATOM 679 O O . ALA A 1 89 ? -7.105 5.435 13.909 1.00 92.81 89 ALA A O 1
ATOM 680 N N . ILE A 1 90 ? -8.718 3.932 13.512 1.00 93.94 90 ILE A N 1
ATOM 681 C CA . ILE A 1 90 ? -9.808 4.913 13.420 1.00 93.94 90 ILE A CA 1
ATOM 682 C C . ILE A 1 90 ? -10.907 4.476 14.373 1.00 93.94 90 ILE A C 1
ATOM 684 O O . ILE A 1 90 ? -11.339 3.324 14.322 1.00 93.94 90 ILE A O 1
ATOM 688 N N . ILE A 1 91 ? -11.379 5.399 15.205 1.00 94.94 91 ILE A N 1
ATOM 689 C CA . ILE A 1 91 ? -12.549 5.199 16.060 1.00 94.94 91 ILE A CA 1
ATOM 690 C C . ILE A 1 91 ? -13.673 6.104 15.573 1.00 94.94 91 ILE A C 1
ATOM 692 O O . ILE A 1 91 ? -13.446 7.263 15.241 1.00 94.94 91 ILE A O 1
ATOM 696 N N . GLY A 1 92 ? -14.898 5.591 15.519 1.00 94.12 92 GLY A N 1
ATOM 697 C CA . GLY A 1 92 ? -16.036 6.415 15.132 1.00 94.12 92 GLY A CA 1
ATOM 698 C C . GLY A 1 92 ? -17.372 5.680 15.134 1.00 94.12 92 GLY A C 1
ATOM 699 O O . GLY A 1 92 ? -17.503 4.606 15.723 1.00 94.12 92 GLY A O 1
ATOM 700 N N . PRO A 1 93 ? -18.403 6.254 14.497 1.00 93.19 93 PRO A N 1
ATOM 701 C CA . PRO A 1 93 ? -19.695 5.594 14.321 1.00 93.19 93 PRO A CA 1
ATOM 702 C C . PRO A 1 93 ? -19.561 4.305 13.499 1.00 93.19 93 PRO A C 1
ATOM 704 O O . PRO A 1 93 ? -18.782 4.266 12.554 1.00 93.19 93 PRO A O 1
ATOM 707 N N . LYS A 1 94 ? -20.351 3.270 13.822 1.00 87.75 94 LYS A N 1
ATOM 708 C CA . LYS A 1 94 ? -20.231 1.906 13.262 1.00 87.75 94 LYS A CA 1
ATOM 709 C C . LYS A 1 94 ? -20.131 1.843 11.734 1.00 87.75 94 LYS A C 1
ATOM 711 O O . LYS A 1 94 ? -19.391 1.020 11.211 1.00 87.75 94 LYS A O 1
ATOM 716 N N . ASP A 1 95 ? -20.872 2.714 11.059 1.00 87.62 95 ASP A N 1
ATOM 717 C CA . ASP A 1 95 ? -21.040 2.709 9.605 1.00 87.62 95 ASP A CA 1
ATOM 718 C C . ASP A 1 95 ? -20.462 3.980 8.955 1.00 87.62 95 ASP A C 1
ATOM 720 O O . ASP A 1 95 ? -20.878 4.382 7.869 1.00 87.62 95 ASP A O 1
ATOM 724 N N . ALA A 1 96 ? -19.545 4.670 9.640 1.00 88.50 96 ALA A N 1
ATOM 725 C CA . ALA A 1 96 ? -18.925 5.873 9.104 1.00 88.50 96 ALA A CA 1
ATOM 726 C C . ALA A 1 96 ? -17.966 5.546 7.946 1.00 88.50 96 ALA A C 1
ATOM 728 O O . ALA A 1 96 ? -17.177 4.603 8.018 1.00 88.50 96 ALA A O 1
ATOM 729 N N . ASP A 1 97 ? -18.017 6.357 6.887 1.00 84.81 97 ASP A N 1
ATOM 730 C CA . ASP A 1 97 ? -17.131 6.219 5.732 1.00 84.81 97 ASP A CA 1
ATOM 731 C C . ASP A 1 97 ? -15.720 6.716 6.067 1.00 84.81 97 ASP A C 1
ATOM 733 O O . ASP A 1 97 ? -15.473 7.918 6.176 1.00 84.81 97 ASP A O 1
ATOM 737 N N . ILE A 1 98 ? -14.790 5.776 6.233 1.00 86.38 98 ILE A N 1
ATOM 738 C CA . ILE A 1 98 ? -13.386 6.055 6.553 1.00 86.38 98 ILE A CA 1
ATOM 739 C C . ILE A 1 98 ? -12.505 6.249 5.316 1.00 86.38 98 ILE A C 1
ATOM 741 O O . ILE A 1 98 ? -11.349 6.648 5.463 1.00 86.38 98 ILE A O 1
ATOM 745 N N . ASN A 1 99 ? -13.019 6.004 4.105 1.00 83.12 99 ASN A N 1
ATOM 746 C CA . ASN A 1 99 ? -12.233 6.109 2.872 1.00 83.12 99 ASN A CA 1
ATOM 747 C C . ASN A 1 99 ? -11.539 7.470 2.703 1.00 83.12 99 ASN A C 1
ATOM 749 O O . ASN A 1 99 ? -10.367 7.473 2.329 1.00 83.12 99 ASN A O 1
ATOM 753 N N . PRO A 1 100 ? -12.168 8.619 3.029 1.00 81.38 100 PRO A N 1
ATOM 754 C CA . PRO A 1 100 ? -11.496 9.912 2.931 1.00 81.38 100 PRO A CA 1
ATOM 755 C C . PRO A 1 100 ? -10.279 10.033 3.855 1.00 81.38 100 PRO A C 1
ATOM 757 O O . PRO A 1 100 ? -9.331 10.736 3.523 1.00 81.38 100 PRO A O 1
ATOM 760 N N . LEU A 1 101 ? -10.284 9.362 5.011 1.00 78.62 101 LEU A N 1
ATOM 761 C CA . LEU A 1 101 ? -9.134 9.354 5.919 1.00 78.62 101 LEU A CA 1
ATOM 762 C C . LEU A 1 101 ? -8.039 8.421 5.407 1.00 78.62 101 LEU A C 1
ATOM 764 O O . LEU A 1 101 ? -6.877 8.803 5.418 1.00 78.62 101 LEU A O 1
ATOM 768 N N . LEU A 1 102 ? -8.413 7.251 4.883 1.00 75.56 102 LEU A N 1
ATOM 769 C CA . LEU A 1 102 ? -7.465 6.299 4.301 1.00 75.56 102 LEU A CA 1
ATOM 770 C C . LEU A 1 102 ? -6.776 6.844 3.038 1.00 75.56 102 LEU A C 1
ATOM 772 O O . LEU A 1 102 ? -5.609 6.555 2.803 1.00 75.56 102 LEU A O 1
ATOM 776 N N . GLN A 1 103 ? -7.475 7.648 2.230 1.00 67.06 103 GLN A N 1
ATOM 777 C CA . GLN A 1 103 ? -6.932 8.239 0.998 1.00 67.06 103 GLN A CA 1
ATOM 778 C C . GLN A 1 103 ? -5.926 9.373 1.244 1.00 67.06 103 GLN A C 1
ATOM 780 O O . GLN A 1 103 ? -5.117 9.657 0.365 1.00 67.06 103 GLN A O 1
ATOM 785 N N . ASN A 1 104 ? -5.982 10.023 2.410 1.00 60.66 104 ASN A N 1
ATOM 786 C CA . ASN A 1 104 ? -5.099 11.134 2.778 1.00 60.66 104 ASN A CA 1
ATOM 787 C C . ASN A 1 104 ? -3.901 10.689 3.635 1.00 60.66 104 ASN A C 1
ATOM 789 O O . ASN A 1 104 ? -3.168 11.541 4.138 1.00 60.66 104 ASN A O 1
ATOM 793 N N . GLU A 1 105 ? -3.695 9.382 3.820 1.00 64.94 105 GLU A N 1
ATOM 794 C CA . GLU A 1 105 ? -2.502 8.872 4.493 1.00 64.94 105 GLU A CA 1
ATOM 795 C C . GLU A 1 105 ? -1.274 9.044 3.588 1.00 64.94 105 GLU A C 1
ATOM 797 O O . GLU A 1 105 ? -1.261 8.491 2.485 1.00 64.94 105 GLU A O 1
ATOM 802 N N . PRO A 1 106 ? -0.247 9.796 4.029 1.00 54.22 106 PRO A N 1
ATOM 803 C CA . PRO A 1 106 ? 0.832 10.243 3.155 1.00 54.22 106 PRO A CA 1
ATOM 804 C C . PRO A 1 106 ? 1.676 9.101 2.573 1.00 54.22 106 PRO A C 1
ATOM 806 O O . PRO A 1 106 ? 2.226 9.288 1.492 1.00 54.22 106 PRO A O 1
ATOM 809 N N . GLU A 1 107 ? 1.734 7.916 3.201 1.00 50.59 107 GLU A N 1
ATOM 810 C CA . GLU A 1 107 ? 2.652 6.845 2.766 1.00 50.59 107 GLU A CA 1
ATOM 811 C C . GLU A 1 107 ? 2.112 5.405 2.861 1.00 50.59 107 GLU A C 1
ATOM 813 O O . GLU A 1 107 ? 2.877 4.440 2.820 1.00 50.59 107 GLU A O 1
ATOM 818 N N . ARG A 1 108 ? 0.788 5.192 2.932 1.00 48.75 108 ARG A N 1
ATOM 819 C CA . ARG A 1 108 ? 0.250 3.824 3.066 1.00 48.75 108 ARG A CA 1
ATOM 820 C C . ARG A 1 108 ? -0.946 3.493 2.174 1.00 48.75 108 ARG A C 1
ATOM 822 O O . ARG A 1 108 ? -2.030 3.150 2.637 1.00 48.75 108 ARG A O 1
ATOM 829 N N . ARG A 1 109 ? -0.665 3.341 0.877 1.00 46.78 109 ARG A N 1
ATOM 830 C CA . ARG A 1 109 ? -1.136 2.132 0.175 1.00 46.78 109 ARG A CA 1
ATOM 831 C C . ARG A 1 109 ? -0.461 0.921 0.835 1.00 46.78 109 ARG A C 1
ATOM 833 O O . ARG A 1 109 ? 0.564 0.441 0.370 1.00 46.78 109 ARG A O 1
ATOM 840 N N . ALA A 1 110 ? -0.952 0.471 1.983 1.00 44.69 110 ALA A N 1
ATOM 841 C CA . ALA A 1 110 ? -0.488 -0.787 2.566 1.00 44.69 110 ALA A CA 1
ATOM 842 C C . ALA A 1 110 ? -0.941 -1.964 1.660 1.00 44.69 110 ALA A C 1
ATOM 844 O O . ALA A 1 110 ? -1.974 -1.821 1.006 1.00 44.69 110 ALA A O 1
ATOM 845 N N . PRO A 1 111 ? -0.356 -3.180 1.705 1.00 50.47 111 PRO A N 1
ATOM 846 C CA . PRO A 1 111 ? 0.976 -3.584 2.167 1.00 50.47 111 PRO A CA 1
ATOM 847 C C . PRO A 1 111 ? 1.647 -4.669 1.258 1.00 50.47 111 PRO A C 1
ATOM 849 O O . PRO A 1 111 ? 1.077 -5.121 0.273 1.00 50.47 111 PRO A O 1
ATOM 852 N N . PHE A 1 112 ? 2.833 -5.167 1.643 1.00 51.31 112 PHE A N 1
ATOM 853 C CA . PHE A 1 112 ? 3.361 -6.521 1.321 1.00 51.31 112 PHE A CA 1
ATOM 854 C C . PHE A 1 112 ? 4.119 -6.832 0.018 1.00 51.31 112 PHE A C 1
ATOM 856 O O . PHE A 1 112 ? 4.394 -8.007 -0.235 1.00 51.31 112 PHE A O 1
ATOM 863 N N . ILE A 1 113 ? 4.594 -5.860 -0.757 1.00 55.38 113 ILE A N 1
ATOM 864 C CA . ILE A 1 113 ? 5.601 -6.165 -1.790 1.00 55.38 113 ILE A CA 1
ATOM 865 C C . ILE A 1 113 ? 6.844 -5.299 -1.583 1.00 55.38 113 ILE A C 1
ATOM 867 O O . ILE A 1 113 ? 7.238 -4.535 -2.454 1.00 55.38 113 ILE A O 1
ATOM 871 N N . SER A 1 114 ? 7.478 -5.441 -0.411 1.00 64.38 114 SER A N 1
ATOM 872 C CA . SER A 1 114 ? 8.904 -5.115 -0.306 1.00 64.38 114 SER A CA 1
ATOM 873 C C . SER A 1 114 ? 9.639 -6.076 -1.235 1.00 64.38 114 SER A C 1
ATOM 875 O O . SER A 1 114 ? 9.500 -7.301 -1.115 1.00 64.38 114 SER A O 1
ATOM 877 N N . GLY A 1 115 ? 10.322 -5.521 -2.223 1.00 72.94 115 GLY A N 1
ATOM 878 C CA . GLY A 1 115 ? 11.177 -6.249 -3.143 1.00 72.94 115 GLY A CA 1
ATOM 879 C C . GLY A 1 115 ? 12.502 -5.526 -3.260 1.00 72.94 115 GLY A C 1
ATOM 880 O O . GLY A 1 115 ? 12.580 -4.324 -3.031 1.00 72.94 115 GLY A O 1
ATOM 881 N N . MET A 1 116 ? 13.556 -6.257 -3.600 1.00 87.75 116 MET A N 1
ATOM 882 C CA . MET A 1 116 ? 14.817 -5.599 -3.933 1.00 87.75 116 MET A CA 1
ATOM 883 C C . MET A 1 116 ? 14.646 -4.829 -5.242 1.00 87.75 116 MET A C 1
ATOM 885 O O . MET A 1 116 ? 13.982 -5.313 -6.156 1.00 87.75 116 MET A O 1
ATOM 889 N N . VAL A 1 117 ? 15.255 -3.651 -5.363 1.00 92.88 117 VAL A N 1
ATOM 890 C CA . VAL A 1 117 ? 15.228 -2.872 -6.608 1.00 92.88 117 VAL A CA 1
ATOM 891 C C . VAL A 1 117 ? 15.637 -3.750 -7.800 1.00 92.88 117 VAL A C 1
ATOM 893 O O . VAL A 1 117 ? 16.663 -4.431 -7.772 1.00 92.88 117 VAL A O 1
ATOM 896 N N . GLY A 1 118 ? 14.813 -3.761 -8.851 1.00 93.75 118 GLY A N 1
ATOM 897 C CA . GLY A 1 118 ? 14.995 -4.611 -10.031 1.00 93.75 118 GLY A CA 1
ATOM 898 C C . GLY A 1 118 ? 14.449 -6.040 -9.909 1.00 93.75 118 GLY A C 1
ATOM 899 O O . GLY A 1 118 ? 14.481 -6.783 -10.892 1.00 93.75 118 GLY A O 1
ATOM 900 N N . GLU A 1 119 ? 13.923 -6.439 -8.749 1.00 95.25 119 GLU A N 1
ATOM 901 C CA . GLU A 1 119 ? 13.212 -7.706 -8.579 1.00 95.25 119 GLU A CA 1
ATOM 902 C C . GLU A 1 119 ? 11.947 -7.733 -9.442 1.00 95.25 119 GLU A C 1
ATOM 904 O O . GLU A 1 119 ? 11.177 -6.775 -9.457 1.00 95.25 119 GLU A O 1
ATOM 909 N N . ILE A 1 120 ? 11.715 -8.850 -10.135 1.00 96.12 120 ILE A N 1
ATOM 910 C CA . ILE A 1 120 ? 10.529 -9.064 -10.967 1.00 96.12 120 ILE A CA 1
ATOM 911 C C . ILE A 1 120 ? 9.624 -10.096 -10.299 1.00 96.12 120 ILE A C 1
ATOM 913 O O . ILE A 1 120 ? 10.074 -11.189 -9.952 1.00 96.12 120 ILE A O 1
ATOM 917 N N . ARG A 1 121 ? 8.331 -9.784 -10.182 1.00 94.38 121 ARG A N 1
ATOM 918 C CA . ARG A 1 121 ? 7.308 -10.685 -9.630 1.00 94.38 121 ARG A CA 1
ATOM 919 C C . ARG A 1 121 ? 6.191 -10.937 -10.632 1.00 94.38 121 ARG A C 1
ATOM 921 O O . ARG A 1 121 ? 5.814 -10.038 -11.378 1.00 94.38 121 ARG A O 1
ATOM 928 N N . LEU A 1 122 ? 5.661 -12.161 -10.625 1.00 95.00 122 LEU A N 1
ATOM 929 C CA . LEU A 1 122 ? 4.405 -12.516 -11.288 1.00 95.00 122 LEU A CA 1
ATOM 930 C C . LEU A 1 122 ? 3.272 -12.348 -10.280 1.00 95.00 122 LEU A C 1
ATOM 932 O O . LEU A 1 122 ? 3.304 -12.959 -9.212 1.00 95.00 122 LEU A O 1
ATOM 936 N N . VAL A 1 123 ? 2.283 -11.536 -10.620 1.00 92.56 123 VAL A N 1
ATOM 937 C CA . VAL A 1 123 ? 1.167 -11.202 -9.733 1.00 92.56 123 VAL A CA 1
ATOM 938 C C . VAL A 1 123 ? -0.165 -11.468 -10.421 1.00 92.56 123 VAL A C 1
ATOM 940 O O . VAL A 1 123 ? -0.237 -11.490 -11.649 1.00 92.56 123 VAL A O 1
ATOM 943 N N . ALA A 1 124 ? -1.203 -11.708 -9.618 1.00 91.31 124 ALA A N 1
ATOM 944 C CA . ALA A 1 124 ? -2.557 -12.032 -10.081 1.00 91.31 124 ALA A CA 1
ATOM 945 C C . ALA A 1 124 ? -3.569 -10.891 -9.883 1.00 91.31 124 ALA A C 1
ATOM 947 O O . ALA A 1 124 ? -4.761 -11.084 -10.101 1.00 91.31 124 ALA A O 1
ATOM 948 N N . PHE A 1 125 ? -3.107 -9.733 -9.414 1.00 86.12 125 PHE A N 1
ATOM 949 C CA . PHE A 1 125 ? -3.904 -8.514 -9.321 1.00 86.12 125 PHE A CA 1
ATOM 950 C C . PHE A 1 125 ? -3.581 -7.593 -10.502 1.00 86.12 125 PHE A C 1
ATOM 952 O O . PHE A 1 125 ? -2.482 -7.658 -11.059 1.00 86.12 125 PHE A O 1
ATOM 959 N N . ASP A 1 126 ? -4.527 -6.725 -10.857 1.00 83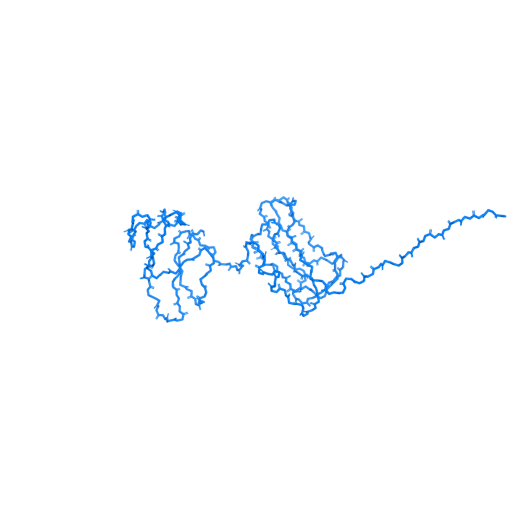.88 126 ASP A N 1
ATOM 960 C CA . ASP A 1 126 ? -4.429 -5.860 -12.040 1.00 83.88 126 ASP A CA 1
ATOM 961 C C . ASP A 1 126 ? -3.766 -4.504 -11.752 1.00 83.88 126 ASP A C 1
ATOM 963 O O . ASP A 1 126 ? -3.108 -3.928 -12.619 1.00 83.88 126 ASP A O 1
ATOM 967 N N . GLU A 1 127 ? -3.914 -3.982 -10.535 1.00 85.94 127 GLU A N 1
ATOM 968 C CA . GLU A 1 127 ? -3.389 -2.667 -10.171 1.00 85.94 127 GLU A CA 1
ATOM 969 C C . GLU A 1 127 ? -1.901 -2.745 -9.808 1.00 85.94 127 GLU A C 1
ATOM 971 O O . GLU A 1 127 ? -1.514 -3.461 -8.885 1.00 85.94 127 GLU A O 1
ATOM 976 N N . VAL A 1 128 ? -1.056 -2.004 -10.533 1.00 86.75 128 VAL A N 1
ATOM 977 C CA . VAL A 1 128 ? 0.382 -1.936 -10.237 1.00 86.75 128 VAL A CA 1
ATOM 978 C C . VAL A 1 128 ? 0.592 -1.099 -8.966 1.00 86.75 128 VAL A C 1
ATOM 980 O O . VAL A 1 128 ? 0.201 0.074 -8.946 1.00 86.75 128 VAL A O 1
ATOM 983 N N . PRO A 1 129 ? 1.199 -1.662 -7.903 1.00 83.75 129 PRO A N 1
ATOM 984 C CA . PRO A 1 129 ? 1.425 -0.942 -6.660 1.00 83.75 129 PRO A CA 1
ATOM 985 C C . PRO A 1 129 ? 2.395 0.224 -6.841 1.00 83.75 129 PRO A C 1
ATOM 987 O O . PRO A 1 129 ? 3.164 0.290 -7.799 1.00 83.75 129 PRO A O 1
ATOM 990 N N . GLN A 1 130 ? 2.398 1.132 -5.869 1.00 78.19 130 GLN A N 1
ATOM 991 C CA . GLN A 1 130 ? 3.437 2.155 -5.787 1.00 78.19 130 GLN A CA 1
ATOM 992 C C . GLN A 1 130 ? 4.817 1.494 -5.643 1.00 78.19 130 GLN A C 1
ATOM 994 O O . GLN A 1 130 ? 4.932 0.434 -5.030 1.00 78.19 130 GLN A O 1
ATOM 999 N N . ASN A 1 131 ? 5.847 2.123 -6.211 1.00 86.69 131 ASN A N 1
ATOM 1000 C CA . ASN A 1 131 ? 7.223 1.611 -6.285 1.00 86.69 131 ASN A CA 1
ATOM 1001 C C . ASN A 1 131 ? 7.390 0.326 -7.114 1.00 86.69 131 ASN A C 1
ATOM 1003 O O . ASN A 1 131 ? 8.398 -0.369 -7.008 1.00 86.69 131 ASN A O 1
ATOM 1007 N N . TRP A 1 132 ? 6.412 0.012 -7.964 1.00 92.44 132 TRP A N 1
ATOM 1008 C CA . TRP A 1 132 ? 6.504 -1.044 -8.961 1.00 92.44 132 TRP A CA 1
ATOM 1009 C C . TRP A 1 132 ? 6.117 -0.492 -10.330 1.00 92.44 132 TRP A C 1
ATOM 1011 O O . TRP A 1 132 ? 5.318 0.436 -10.448 1.00 92.44 132 TRP A O 1
ATOM 1021 N N . LEU A 1 133 ? 6.678 -1.076 -11.385 1.00 95.69 133 LEU A N 1
ATOM 1022 C CA . LEU A 1 133 ? 6.324 -0.766 -12.768 1.00 95.69 133 LEU A CA 1
ATOM 1023 C C . LEU A 1 133 ? 5.942 -2.041 -13.521 1.00 95.69 133 LEU A C 1
ATOM 1025 O O . LEU A 1 133 ? 6.462 -3.113 -13.210 1.00 95.69 133 LEU A O 1
ATOM 1029 N N . PRO A 1 134 ? 5.061 -1.966 -14.528 1.00 96.56 134 PRO A N 1
ATOM 1030 C CA . PRO A 1 134 ? 4.760 -3.115 -15.369 1.00 96.56 134 PRO A CA 1
ATOM 1031 C C . PRO A 1 134 ? 5.971 -3.501 -16.229 1.00 96.56 134 PRO A C 1
ATOM 1033 O O . PRO A 1 134 ? 6.633 -2.653 -16.826 1.00 96.56 134 PRO A O 1
ATOM 1036 N N . CYS A 1 135 ? 6.215 -4.802 -16.381 1.00 97.50 135 CYS A N 1
ATOM 1037 C CA . CYS A 1 135 ? 7.208 -5.340 -17.313 1.00 97.50 135 CYS A CA 1
ATOM 1038 C C . CYS A 1 135 ? 6.653 -5.380 -18.748 1.00 97.50 135 CYS A C 1
ATOM 1040 O O . CYS A 1 135 ? 6.517 -6.448 -19.350 1.00 97.50 135 CYS A O 1
ATOM 1042 N N . ASN A 1 136 ? 6.320 -4.212 -19.300 1.00 96.56 136 ASN A N 1
ATOM 1043 C CA . ASN A 1 136 ? 5.688 -4.055 -20.613 1.00 96.56 136 ASN A CA 1
ATOM 1044 C C . ASN A 1 136 ? 6.616 -3.486 -21.705 1.00 96.56 136 ASN A C 1
ATOM 1046 O O . ASN A 1 136 ? 6.152 -3.218 -22.812 1.00 96.56 136 ASN A O 1
ATOM 1050 N N . GLY A 1 137 ? 7.907 -3.294 -21.418 1.00 97.44 137 GLY A N 1
ATOM 1051 C CA . GLY A 1 137 ? 8.864 -2.718 -22.368 1.00 97.44 137 GLY A CA 1
ATOM 1052 C C . GLY A 1 137 ? 8.868 -1.191 -22.455 1.00 97.44 137 GLY A C 1
ATOM 1053 O O . GLY A 1 137 ? 9.506 -0.649 -23.357 1.00 97.44 137 GLY A O 1
ATOM 1054 N N . ALA A 1 138 ? 8.157 -0.483 -21.571 1.00 97.44 138 ALA A N 1
ATOM 1055 C CA . ALA A 1 138 ? 8.131 0.977 -21.583 1.00 97.44 138 ALA A CA 1
ATOM 1056 C C . ALA A 1 138 ? 9.535 1.581 -21.421 1.00 97.44 138 ALA A C 1
ATOM 1058 O O . ALA A 1 138 ? 10.383 1.039 -20.711 1.00 97.44 138 ALA A O 1
ATOM 1059 N N . SER A 1 139 ? 9.765 2.730 -22.060 1.00 97.62 139 SER A N 1
ATOM 1060 C CA . SER A 1 139 ? 10.956 3.544 -21.814 1.00 97.62 139 SER A CA 1
ATOM 1061 C C . SER A 1 139 ? 10.671 4.532 -20.689 1.00 97.62 139 SER A C 1
ATOM 1063 O O . SER A 1 139 ? 9.680 5.258 -20.748 1.00 97.62 139 SER A O 1
ATOM 1065 N N . VAL A 1 140 ? 11.536 4.547 -19.678 1.00 97.00 140 VAL A N 1
ATOM 1066 C CA . VAL A 1 140 ? 11.428 5.404 -18.492 1.00 97.00 140 VAL A CA 1
ATOM 1067 C C . VAL A 1 140 ? 12.694 6.239 -18.323 1.00 97.00 140 VAL A C 1
ATOM 1069 O O . VAL A 1 140 ? 13.781 5.816 -18.726 1.00 97.00 140 VAL A O 1
ATOM 1072 N N . ALA A 1 141 ? 12.562 7.442 -17.763 1.00 96.75 141 ALA A N 1
ATOM 1073 C CA . ALA A 1 141 ? 13.693 8.341 -17.570 1.00 96.75 141 ALA A CA 1
ATOM 1074 C C . ALA A 1 141 ? 14.618 7.830 -16.458 1.00 96.75 141 ALA A C 1
ATOM 1076 O O . ALA A 1 141 ? 14.164 7.358 -15.416 1.00 96.75 141 ALA A O 1
ATOM 1077 N N . VAL A 1 142 ? 15.930 7.971 -16.658 1.00 96.31 142 VAL A N 1
ATOM 1078 C CA . VAL A 1 142 ? 16.926 7.610 -15.634 1.00 96.31 142 VAL A CA 1
ATOM 1079 C C . VAL A 1 142 ? 16.768 8.481 -14.384 1.00 96.31 142 VAL A C 1
ATOM 1081 O O . VAL A 1 142 ? 16.963 7.997 -13.274 1.00 96.31 142 VAL A O 1
ATOM 1084 N N . ALA A 1 143 ? 16.378 9.747 -14.558 1.00 94.25 143 ALA A N 1
ATOM 1085 C CA . ALA A 1 143 ? 16.186 10.695 -13.462 1.00 94.25 143 ALA A CA 1
ATOM 1086 C C . ALA A 1 143 ? 15.057 10.293 -12.497 1.00 94.25 143 ALA A C 1
ATOM 1088 O O . ALA A 1 143 ? 15.176 10.544 -11.301 1.00 94.25 143 ALA A O 1
ATOM 1089 N N . ASP A 1 144 ? 14.004 9.647 -13.005 1.00 93.12 144 ASP A N 1
ATOM 1090 C CA . ASP A 1 144 ? 12.853 9.229 -12.197 1.00 93.12 144 ASP A CA 1
ATOM 1091 C C . ASP A 1 144 ? 13.131 7.920 -11.441 1.00 93.12 144 ASP A C 1
ATOM 1093 O O . ASP A 1 144 ? 12.573 7.688 -10.371 1.00 93.12 144 ASP A O 1
ATOM 1097 N N . TYR A 1 145 ? 14.011 7.064 -11.981 1.00 95.31 145 TYR A N 1
ATOM 1098 C CA . TYR A 1 145 ? 14.305 5.734 -11.434 1.00 95.31 145 TYR A CA 1
ATOM 1099 C C . TYR A 1 145 ? 15.815 5.414 -11.408 1.00 95.31 145 TYR A C 1
ATOM 1101 O O . TYR A 1 145 ? 16.252 4.425 -12.014 1.00 95.31 145 TYR A O 1
ATOM 1109 N N . PRO A 1 146 ? 16.641 6.215 -10.707 1.00 94.06 146 PRO A N 1
ATOM 1110 C CA . PRO A 1 146 ? 18.098 6.076 -10.734 1.00 94.06 146 PRO A CA 1
ATOM 1111 C C . PRO A 1 146 ? 18.586 4.762 -10.107 1.00 94.06 146 PRO A C 1
ATOM 1113 O O . PRO A 1 146 ? 19.529 4.148 -10.607 1.00 94.06 146 PRO A O 1
ATOM 1116 N N . GLU A 1 147 ? 17.929 4.291 -9.044 1.00 93.38 147 GLU A N 1
ATOM 1117 C CA . GLU A 1 147 ? 18.277 3.027 -8.384 1.00 93.38 147 GLU A CA 1
ATOM 1118 C C . GLU A 1 147 ? 17.951 1.822 -9.266 1.00 93.38 147 GLU A C 1
ATOM 1120 O O . GLU A 1 147 ? 18.777 0.921 -9.431 1.00 93.38 147 GLU A O 1
ATOM 1125 N N . LEU A 1 148 ? 16.780 1.837 -9.911 1.00 96.44 148 LEU A N 1
ATOM 1126 C CA . LEU A 1 148 ? 16.412 0.800 -10.867 1.00 96.44 148 LEU A CA 1
ATOM 1127 C C . LEU A 1 148 ? 17.381 0.771 -12.052 1.00 96.44 148 LEU A C 1
ATOM 1129 O O . LEU A 1 148 ? 17.818 -0.309 -12.457 1.00 96.44 148 LEU A O 1
ATOM 1133 N N . PHE A 1 149 ? 17.772 1.938 -12.573 1.00 96.75 149 PHE A N 1
ATOM 1134 C CA . PHE A 1 149 ? 18.791 2.018 -13.616 1.00 96.75 149 PHE A CA 1
ATOM 1135 C C . PHE A 1 149 ? 20.137 1.455 -13.145 1.00 96.75 149 PHE A C 1
ATOM 1137 O O . PHE A 1 149 ? 20.775 0.716 -13.888 1.00 96.75 149 PHE A O 1
ATOM 1144 N N . SER A 1 150 ? 20.553 1.726 -11.907 1.00 96.06 150 SER A N 1
ATOM 1145 C CA . SER A 1 150 ? 21.762 1.127 -11.327 1.00 96.06 150 SER A CA 1
ATOM 1146 C C . SER A 1 150 ? 21.686 -0.409 -11.295 1.00 96.06 150 SER A C 1
ATOM 1148 O O . SER A 1 150 ? 22.657 -1.093 -11.622 1.00 96.06 150 SER A O 1
ATOM 1150 N N . ALA A 1 151 ? 20.512 -0.966 -10.977 1.00 96.00 151 ALA A N 1
ATOM 1151 C CA . ALA A 1 151 ? 20.304 -2.410 -10.879 1.00 96.00 151 ALA A CA 1
ATOM 1152 C C . ALA A 1 151 ? 20.256 -3.128 -12.245 1.00 96.00 151 ALA A C 1
ATOM 1154 O O . ALA A 1 151 ? 20.847 -4.202 -12.416 1.00 96.00 151 ALA A O 1
ATOM 1155 N N . ILE A 1 152 ? 19.538 -2.578 -13.234 1.00 97.06 152 ILE A N 1
ATOM 1156 C CA . ILE A 1 152 ? 19.303 -3.270 -14.517 1.00 97.06 152 ILE A CA 1
ATOM 1157 C C . ILE A 1 152 ? 20.051 -2.669 -15.710 1.00 97.06 152 ILE A C 1
ATOM 1159 O O . ILE A 1 152 ? 20.223 -3.353 -16.724 1.00 97.06 152 ILE A O 1
ATOM 1163 N N . GLY A 1 153 ? 20.532 -1.435 -15.589 1.00 95.81 153 GLY A N 1
ATOM 1164 C CA . GLY A 1 153 ? 21.217 -0.689 -16.637 1.00 95.81 153 GLY A CA 1
ATOM 1165 C C . GLY A 1 153 ? 20.387 -0.563 -17.912 1.00 95.81 153 GLY A C 1
ATOM 1166 O O . GLY A 1 153 ? 19.162 -0.489 -17.901 1.00 95.81 153 GLY A O 1
ATOM 1167 N N . SER A 1 154 ? 21.075 -0.604 -19.047 1.00 95.81 154 SER A N 1
ATOM 1168 C CA . SER A 1 154 ? 20.485 -0.548 -20.387 1.00 95.81 154 SER A CA 1
ATOM 1169 C C . SER A 1 154 ? 20.093 -1.918 -20.956 1.00 95.81 154 SER A C 1
ATOM 1171 O O . SER A 1 154 ? 19.889 -2.048 -22.164 1.00 95.81 154 SER A O 1
ATOM 1173 N N . ARG A 1 155 ? 19.995 -2.962 -20.118 1.00 96.69 155 ARG A N 1
ATOM 1174 C CA . ARG A 1 155 ? 19.861 -4.366 -20.556 1.00 96.69 155 ARG A CA 1
ATOM 1175 C C . ARG A 1 155 ? 18.696 -4.616 -21.517 1.00 96.69 155 ARG A C 1
ATOM 1177 O O . ARG A 1 155 ? 18.804 -5.492 -22.369 1.00 96.69 155 ARG A O 1
ATOM 1184 N N . PHE A 1 156 ? 17.608 -3.862 -21.386 1.00 97.12 156 PHE A N 1
ATOM 1185 C CA . PHE A 1 156 ? 16.407 -4.015 -22.214 1.00 97.12 156 PHE A CA 1
ATOM 1186 C C . PHE A 1 156 ? 16.241 -2.907 -23.261 1.00 97.12 156 PHE A C 1
ATOM 1188 O O . PHE A 1 156 ? 15.295 -2.942 -24.042 1.00 97.12 156 PHE A O 1
ATOM 1195 N N . GLY A 1 157 ? 17.154 -1.934 -23.302 1.00 95.50 157 GLY A N 1
ATOM 1196 C CA . GLY A 1 157 ? 17.103 -0.792 -24.210 1.00 95.50 157 GLY A CA 1
ATOM 1197 C C . GLY A 1 157 ? 17.713 0.463 -23.593 1.00 95.50 157 GLY A C 1
ATOM 1198 O O . GLY A 1 157 ? 17.667 0.660 -22.379 1.00 95.50 157 GLY A O 1
ATOM 1199 N N . MET A 1 158 ? 18.278 1.311 -24.451 1.00 95.69 158 MET A N 1
ATOM 1200 C CA . MET A 1 158 ? 18.947 2.560 -24.085 1.00 95.69 158 MET A CA 1
ATOM 1201 C C . MET A 1 158 ? 18.432 3.683 -24.986 1.00 95.69 158 MET A C 1
ATOM 1203 O O . MET A 1 158 ? 18.466 3.552 -26.211 1.00 95.69 158 MET A O 1
ATOM 1207 N N . GLY A 1 159 ? 17.940 4.754 -24.375 1.00 92.75 159 GLY A N 1
ATOM 1208 C CA . GLY A 1 159 ? 17.646 6.035 -25.008 1.00 92.75 159 GLY A CA 1
ATOM 1209 C C . GLY A 1 159 ? 18.554 7.123 -24.437 1.00 92.75 159 GLY A C 1
ATOM 1210 O O . GLY A 1 159 ? 19.332 6.862 -23.531 1.00 92.75 159 GLY A O 1
ATOM 1211 N N . ILE A 1 160 ? 18.460 8.350 -24.951 1.00 91.31 160 ILE A N 1
ATOM 1212 C CA . ILE A 1 160 ? 19.407 9.433 -24.614 1.00 91.31 160 ILE A CA 1
ATOM 1213 C C . ILE A 1 160 ? 19.519 9.648 -23.094 1.00 91.31 160 ILE A C 1
ATOM 1215 O O . ILE A 1 160 ? 20.622 9.586 -22.566 1.00 91.31 160 ILE A O 1
ATOM 1219 N N . ASP A 1 161 ? 18.379 9.796 -22.411 1.00 95.94 161 ASP A N 1
ATOM 1220 C CA . ASP A 1 161 ? 18.285 9.951 -20.948 1.00 95.94 161 ASP A CA 1
ATOM 1221 C C . ASP A 1 161 ? 17.303 8.934 -20.333 1.00 95.94 161 ASP A C 1
ATOM 1223 O O . ASP A 1 161 ? 16.691 9.155 -19.283 1.00 95.94 161 ASP A O 1
ATOM 1227 N N . SER A 1 162 ? 17.097 7.813 -21.027 1.00 97.62 162 SER A N 1
ATOM 1228 C CA . SER A 1 162 ? 16.100 6.806 -20.674 1.00 97.62 162 SER A CA 1
ATOM 1229 C C . SER A 1 162 ? 16.626 5.388 -20.851 1.00 97.62 162 SER A C 1
ATOM 1231 O O . SER A 1 162 ? 17.562 5.118 -21.603 1.00 97.62 162 SER A O 1
ATOM 1233 N N . PHE A 1 163 ? 15.989 4.448 -20.167 1.00 98.25 163 PHE A N 1
ATOM 1234 C CA . PHE A 1 163 ? 16.224 3.019 -20.338 1.00 98.25 163 PHE A CA 1
ATOM 1235 C C . PHE A 1 163 ? 14.887 2.308 -20.511 1.00 98.25 163 PHE A C 1
ATOM 1237 O O . PHE A 1 163 ? 13.831 2.858 -20.193 1.00 98.25 163 PHE A O 1
ATOM 1244 N N . ALA A 1 164 ? 14.910 1.114 -21.094 1.00 98.38 164 ALA A N 1
ATOM 1245 C CA . ALA A 1 164 ? 13.699 0.323 -21.256 1.00 98.38 164 ALA A CA 1
ATOM 1246 C C . ALA A 1 164 ? 13.519 -0.655 -20.092 1.00 98.38 164 ALA A C 1
ATOM 1248 O O . ALA A 1 164 ? 14.482 -1.231 -19.579 1.00 98.38 164 ALA A O 1
ATOM 1249 N N . LEU A 1 165 ? 12.265 -0.860 -19.708 1.00 98.25 165 LEU A N 1
ATOM 1250 C CA . LEU A 1 165 ? 11.853 -1.932 -18.814 1.00 98.25 165 LEU A CA 1
ATOM 1251 C C . LEU A 1 165 ? 11.848 -3.281 -19.561 1.00 98.25 165 LEU A C 1
ATOM 1253 O O . LEU A 1 165 ? 11.799 -3.311 -20.794 1.00 98.25 165 LEU A O 1
ATOM 1257 N N . PRO A 1 166 ? 11.859 -4.421 -18.851 1.00 98.06 166 PRO A N 1
ATOM 1258 C CA . PRO A 1 166 ? 11.619 -5.722 -19.471 1.00 98.06 166 PRO A CA 1
ATOM 1259 C C . PRO A 1 166 ? 10.261 -5.760 -20.186 1.00 98.06 166 PRO A C 1
ATOM 1261 O O . PRO A 1 166 ? 9.290 -5.205 -19.682 1.00 98.06 166 PRO A O 1
ATOM 1264 N N . ALA A 1 167 ? 10.168 -6.465 -21.315 1.00 97.44 167 ALA A N 1
ATOM 1265 C CA . ALA A 1 167 ? 8.908 -6.764 -22.003 1.00 97.44 167 ALA A CA 1
ATOM 1266 C C . ALA A 1 167 ? 8.561 -8.251 -21.823 1.00 97.44 167 ALA A C 1
ATOM 1268 O O . ALA A 1 167 ? 8.906 -9.088 -22.660 1.00 97.44 167 ALA A O 1
ATOM 1269 N N . LEU A 1 168 ? 7.935 -8.598 -20.697 1.00 96.94 168 LEU A N 1
ATOM 1270 C CA . LEU A 1 168 ? 7.650 -9.986 -20.324 1.00 96.94 168 LEU A CA 1
ATOM 1271 C C . LEU A 1 168 ? 6.187 -10.341 -20.585 1.00 96.94 168 LEU A C 1
ATOM 1273 O O . LEU A 1 168 ? 5.272 -9.622 -20.192 1.00 96.94 168 LEU A O 1
ATOM 1277 N N . LYS A 1 169 ? 5.958 -11.498 -21.211 1.00 95.56 169 LYS A N 1
ATOM 1278 C CA . LYS A 1 169 ? 4.613 -12.018 -21.466 1.00 95.56 169 LYS A CA 1
ATOM 1279 C C . LYS A 1 169 ? 4.205 -12.987 -20.360 1.00 95.56 169 LYS A C 1
ATOM 1281 O O . LYS A 1 169 ? 4.859 -14.011 -20.169 1.00 95.56 169 LYS A O 1
ATOM 1286 N N . ALA A 1 170 ? 3.118 -12.677 -19.659 1.00 94.25 170 ALA A N 1
ATOM 1287 C CA . ALA A 1 170 ? 2.546 -13.569 -18.657 1.00 94.25 170 ALA A CA 1
ATOM 1288 C C . ALA A 1 170 ? 1.963 -14.849 -19.300 1.00 94.25 170 ALA A C 1
ATOM 1290 O O . ALA A 1 170 ? 1.497 -14.806 -20.445 1.00 94.25 170 ALA A O 1
ATOM 1291 N N . PRO A 1 171 ? 1.984 -15.993 -18.591 1.00 94.62 171 PRO A N 1
ATOM 1292 C CA . PRO A 1 171 ? 1.458 -17.259 -19.109 1.00 94.62 171 PRO A CA 1
ATOM 1293 C C . PRO A 1 171 ? -0.077 -17.283 -19.211 1.00 94.62 171 PRO A C 1
ATOM 1295 O O . PRO A 1 171 ? -0.626 -18.047 -20.000 1.00 94.62 171 PRO A O 1
ATOM 1298 N N . ASP A 1 172 ? -0.762 -16.441 -18.438 1.00 96.38 172 ASP A N 1
ATOM 1299 C CA . ASP A 1 172 ? -2.213 -16.260 -18.437 1.00 96.38 172 ASP A CA 1
ATOM 1300 C C . ASP A 1 172 ? -2.515 -14.754 -18.455 1.00 96.38 172 ASP A C 1
ATOM 1302 O O . ASP A 1 172 ? -1.750 -13.963 -17.908 1.00 96.38 172 ASP A O 1
ATOM 1306 N N . HIS A 1 173 ? -3.618 -14.357 -19.091 1.00 91.38 173 HIS A N 1
ATOM 1307 C CA . HIS A 1 173 ? -4.025 -12.956 -19.239 1.00 91.38 173 HIS A CA 1
ATOM 1308 C C . HIS A 1 173 ? -4.482 -12.305 -17.925 1.00 91.38 173 HIS A C 1
ATOM 1310 O O . HIS A 1 173 ? -4.575 -11.086 -17.863 1.00 91.38 173 HIS A O 1
ATOM 1316 N N . ARG A 1 174 ? -4.768 -13.107 -16.894 1.00 92.12 174 ARG A N 1
ATOM 1317 C CA . ARG A 1 174 ? -5.113 -12.654 -15.536 1.00 92.12 174 ARG A CA 1
ATOM 1318 C C . ARG A 1 174 ? -3.886 -12.429 -14.654 1.00 92.12 174 ARG A C 1
ATOM 1320 O O . ARG A 1 174 ? -4.022 -12.172 -13.465 1.00 92.12 174 ARG A O 1
ATOM 1327 N N . LEU A 1 175 ? -2.692 -12.636 -15.205 1.00 95.38 175 LEU A N 1
ATOM 1328 C CA . LEU A 1 175 ? -1.432 -12.446 -14.507 1.00 95.38 175 LEU A CA 1
ATOM 1329 C C . LEU A 1 175 ? -0.620 -11.363 -15.214 1.00 95.38 175 LEU A C 1
ATOM 1331 O O . LEU A 1 175 ? -0.702 -11.205 -16.432 1.00 95.38 175 LEU A O 1
ATOM 1335 N N . GLN A 1 176 ? 0.231 -10.674 -14.465 1.00 95.56 176 GLN A N 1
ATOM 1336 C CA . GLN A 1 176 ? 1.180 -9.716 -15.022 1.00 95.56 176 GLN A CA 1
ATOM 1337 C C . GLN A 1 176 ? 2.523 -9.768 -14.302 1.00 95.56 176 GLN A C 1
ATOM 1339 O O . GLN A 1 176 ? 2.609 -10.160 -13.139 1.00 95.56 176 GLN A O 1
ATOM 1344 N N . PHE A 1 177 ? 3.577 -9.369 -15.009 1.00 96.94 177 PHE A N 1
ATOM 1345 C CA . PHE A 1 177 ? 4.888 -9.167 -14.409 1.00 96.94 177 PHE A CA 1
ATOM 1346 C C . PHE A 1 177 ? 5.067 -7.700 -14.036 1.00 96.94 177 PHE A C 1
ATOM 1348 O O . PHE A 1 177 ? 4.826 -6.818 -14.861 1.00 96.94 177 PHE A O 1
ATOM 1355 N N . ILE A 1 178 ? 5.545 -7.462 -12.822 1.00 95.81 178 ILE A N 1
ATOM 1356 C CA . ILE A 1 178 ? 5.913 -6.139 -12.320 1.00 95.81 178 ILE A CA 1
ATOM 1357 C C . ILE A 1 178 ? 7.370 -6.152 -11.846 1.00 95.81 178 ILE A C 1
ATOM 1359 O O . ILE A 1 178 ? 7.869 -7.205 -11.446 1.00 95.81 178 ILE A O 1
ATOM 1363 N N . ILE A 1 179 ? 8.046 -5.003 -11.898 1.00 96.44 179 ILE A N 1
ATOM 1364 C CA . ILE A 1 179 ? 9.432 -4.802 -11.458 1.00 96.44 179 ILE A CA 1
ATOM 1365 C C . ILE A 1 179 ? 9.514 -3.747 -10.351 1.00 96.44 179 ILE A C 1
ATOM 1367 O O . ILE A 1 179 ? 8.895 -2.692 -10.471 1.00 96.44 179 ILE A O 1
ATOM 1371 N N . CYS A 1 180 ? 10.268 -4.037 -9.289 1.00 94.62 180 CYS A N 1
ATOM 1372 C CA . CYS A 1 180 ? 10.442 -3.143 -8.145 1.00 94.62 180 CYS A CA 1
ATOM 1373 C C . CYS A 1 180 ? 11.334 -1.950 -8.505 1.00 94.62 180 CYS A C 1
ATOM 1375 O O . CYS A 1 180 ? 12.395 -2.142 -9.108 1.00 94.62 180 CYS A O 1
ATOM 1377 N N . THR A 1 181 ? 10.947 -0.740 -8.106 1.00 91.31 181 THR A N 1
ATOM 1378 C CA . THR A 1 181 ? 11.708 0.493 -8.356 1.00 91.31 181 THR A CA 1
ATOM 1379 C C . THR A 1 181 ? 12.404 1.057 -7.119 1.00 91.31 181 THR A C 1
ATOM 1381 O O . THR A 1 181 ? 13.294 1.883 -7.307 1.00 91.31 181 THR A O 1
ATOM 1384 N N . HIS A 1 182 ? 11.997 0.662 -5.905 1.00 80.81 182 HIS A N 1
ATOM 1385 C CA . HIS A 1 182 ? 12.522 1.159 -4.625 1.00 80.81 182 HIS A CA 1
ATOM 1386 C C . HIS A 1 182 ? 12.385 0.102 -3.516 1.00 80.81 182 HIS A C 1
ATOM 1388 O O . HIS A 1 182 ? 11.369 -0.626 -3.536 1.00 80.81 182 HIS A O 1
#

InterPro domains:
  IPR000089 Biotin/lipoyl attachment [PF00364] (23-91)
  IPR011053 Single hybrid motif [SSF51230] (32-105)
  IPR011083 Phage tail collar domain [PF07484] (118-168)
  IPR037053 Phage tail collar domain superfamily [G3DSA:3.90.1340.10] (114-168)

Radius of gyration: 24.35 Å; chains: 1; bounding box: 46×52×84 Å

pLDDT: mean 82.75, std 19.01, range [27.62, 98.38]

Sequence (182 aa):
MLGSLFSPGQSPKKQSEGVLEPIRMPEAFGKHLQVVQWYKAAGAWVKPGDVLAEVESDIACFELETVSSGYLLYQAPLGQPMEKGDLLAIIGPKDADINPLLQNEPERRAPFISGMVGEIRLVAFDEVPQNWLPCNGASVAVADYPELFSAIGSRFGMGIDSFALPALKAPDHRLQFIICTH